Protein AF-Q8DTF2-F1 (afdb_monomer_lite)

Organism: Streptococcus mutans serotype c (strain ATCC 700610 / UA159) (NCBI:txid210007)

Radius of gyration: 11.28 Å; chains: 1; bounding box: 20×29×27 Å

Sequence (42 aa):
MTDQELEHLIVTELESKRLDFTYSKDITEFFDEAFPEYDQNY

pLDDT: mean 70.94, std 7.6, range [49.66, 80.44]

Secondary structure (DSSP, 8-state):
--HHHHHHHHHHHHHHTT--TT-HHHHHHHHHHH-TTSGGG-

Foldseek 3Di:
DDPVVVVVVVVVVCVVVVQDPVDVVSVVVVCCVVPVVVVPPD

Structure (mmCIF, N/CA/C/O backbone):
data_AF-Q8DTF2-F1
#
_entry.id   AF-Q8DTF2-F1
#
loop_
_atom_site.group_PDB
_atom_site.id
_atom_site.type_symbol
_atom_site.label_atom_id
_atom_site.label_alt_id
_atom_site.label_comp_id
_atom_site.label_asym_id
_atom_site.label_entity_id
_atom_site.label_seq_id
_atom_site.pdbx_PDB_ins_code
_atom_site.Cartn_x
_atom_site.Cartn_y
_atom_site.Cartn_z
_atom_site.occupancy
_atom_site.B_iso_or_equiv
_atom_site.auth_seq_id
_atom_site.auth_comp_id
_atom_site.auth_asym_id
_atom_site.auth_atom_id
_atom_site.pdbx_PDB_model_num
ATOM 1 N N . MET A 1 1 ? -6.311 2.564 16.426 1.00 59.66 1 MET A N 1
ATOM 2 C CA . MET A 1 1 ? -5.355 2.124 15.404 1.00 59.66 1 MET A CA 1
ATOM 3 C C . MET A 1 1 ? -4.056 2.850 15.681 1.00 59.66 1 MET A C 1
ATOM 5 O O . MET A 1 1 ? -4.103 4.064 15.857 1.00 59.66 1 MET A O 1
ATOM 9 N N . THR A 1 2 ? -2.961 2.124 15.867 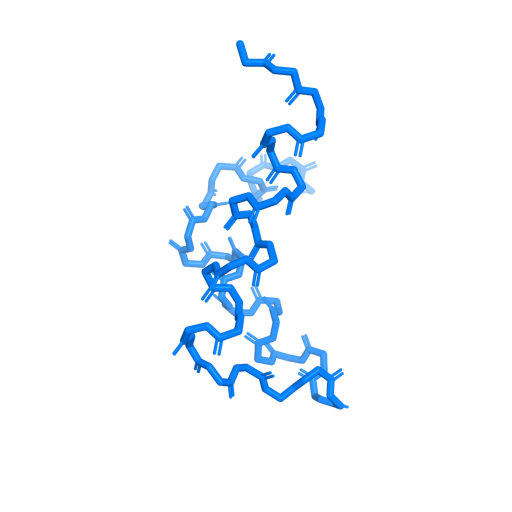1.00 80.31 2 THR A N 1
ATOM 10 C CA . THR A 1 2 ? -1.624 2.702 16.079 1.00 80.31 2 THR A CA 1
ATOM 11 C C . THR A 1 2 ? -0.874 2.801 14.752 1.00 80.31 2 THR A C 1
ATOM 13 O O . THR A 1 2 ? -1.197 2.086 13.804 1.00 80.31 2 THR A O 1
ATOM 16 N N . ASP A 1 3 ? 0.147 3.656 14.679 1.00 77.38 3 ASP A N 1
ATOM 17 C CA . ASP A 1 3 ? 0.967 3.811 13.466 1.00 77.38 3 ASP A CA 1
ATOM 18 C C . ASP A 1 3 ? 1.590 2.479 13.002 1.00 77.38 3 ASP A C 1
ATOM 20 O O . ASP A 1 3 ? 1.704 2.224 11.808 1.00 77.38 3 ASP A O 1
ATOM 24 N N . GLN A 1 4 ? 1.896 1.575 13.941 1.00 77.25 4 GLN A N 1
ATOM 25 C CA . GLN A 1 4 ? 2.402 0.230 13.642 1.00 77.25 4 GLN A CA 1
ATOM 26 C C . GLN A 1 4 ? 1.356 -0.683 12.987 1.00 77.25 4 GLN A C 1
ATOM 28 O O . GLN A 1 4 ? 1.699 -1.493 12.130 1.00 77.25 4 GLN A O 1
ATOM 33 N N . GLU A 1 5 ? 0.083 -0.573 13.374 1.00 76.38 5 GLU A N 1
ATOM 34 C CA . GLU A 1 5 ? -0.999 -1.337 12.739 1.00 76.38 5 GLU A CA 1
ATOM 35 C C . GLU A 1 5 ? -1.268 -0.834 11.315 1.00 76.38 5 GLU A C 1
ATOM 37 O O . GLU A 1 5 ? -1.573 -1.630 10.428 1.00 76.38 5 GLU A O 1
ATOM 42 N N . LEU A 1 6 ? -1.115 0.475 11.088 1.00 76.38 6 LEU A N 1
ATOM 43 C CA . LEU A 1 6 ? -1.204 1.093 9.764 1.00 76.38 6 LEU A CA 1
ATOM 44 C C . LEU A 1 6 ? -0.065 0.642 8.848 1.00 76.38 6 LEU A C 1
ATOM 46 O O . LEU A 1 6 ? -0.324 0.210 7.728 1.00 76.38 6 LEU A O 1
ATOM 50 N N . GLU A 1 7 ? 1.177 0.689 9.330 1.00 78.38 7 GLU A N 1
ATOM 51 C CA . GLU A 1 7 ? 2.342 0.223 8.573 1.00 78.38 7 GLU A CA 1
ATOM 52 C C . GLU A 1 7 ? 2.188 -1.251 8.184 1.00 78.38 7 GLU A C 1
ATOM 54 O O . GLU A 1 7 ? 2.380 -1.616 7.025 1.00 78.38 7 GLU A O 1
ATOM 59 N N . HIS A 1 8 ? 1.758 -2.096 9.124 1.00 79.75 8 HIS A N 1
ATOM 60 C CA . HIS A 1 8 ? 1.583 -3.520 8.862 1.00 79.75 8 HIS A CA 1
ATOM 61 C C . HIS A 1 8 ? 0.471 -3.802 7.844 1.00 79.75 8 HIS A C 1
ATOM 63 O O . HIS A 1 8 ? 0.633 -4.670 6.984 1.00 79.75 8 HIS A O 1
ATOM 69 N N . LEU A 1 9 ? -0.634 -3.052 7.900 1.00 79.62 9 LEU A N 1
ATOM 70 C CA . LEU A 1 9 ? -1.722 -3.149 6.927 1.00 79.62 9 LEU A CA 1
ATOM 71 C C . LEU A 1 9 ? -1.249 -2.753 5.522 1.00 79.62 9 LEU A C 1
ATOM 73 O O . LEU A 1 9 ? -1.508 -3.478 4.564 1.00 79.62 9 LEU A O 1
ATOM 77 N N . ILE A 1 10 ? -0.515 -1.643 5.411 1.00 76.19 10 ILE A N 1
ATOM 78 C 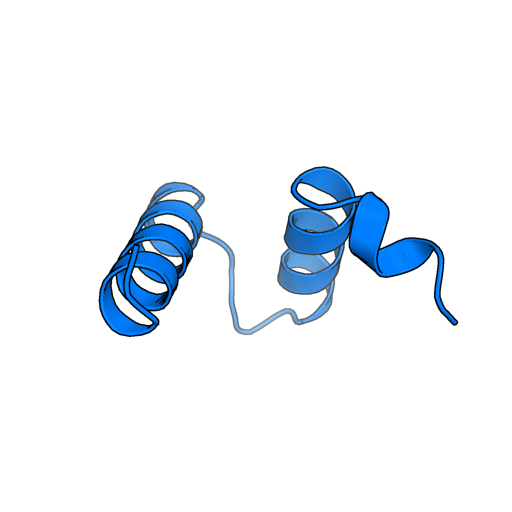CA . ILE A 1 10 ? 0.010 -1.146 4.134 1.00 76.19 10 ILE A CA 1
ATOM 79 C C . ILE A 1 10 ? 0.995 -2.154 3.540 1.00 76.19 10 ILE A C 1
ATOM 81 O O . ILE A 1 10 ? 0.842 -2.540 2.386 1.00 76.19 10 ILE A O 1
ATOM 85 N N . VAL A 1 11 ? 1.965 -2.637 4.320 1.00 78.69 11 VAL A N 1
ATOM 86 C CA . VAL A 1 11 ? 2.950 -3.620 3.837 1.00 78.69 11 VAL A CA 1
ATOM 87 C C . VAL A 1 11 ? 2.263 -4.910 3.388 1.00 78.69 11 VAL A C 1
ATOM 89 O O . VAL A 1 11 ? 2.562 -5.408 2.307 1.00 78.69 11 VAL A O 1
ATOM 92 N N . THR A 1 12 ? 1.293 -5.410 4.159 1.00 80.44 12 THR A N 1
ATOM 93 C CA . THR A 1 12 ? 0.570 -6.650 3.826 1.00 80.44 12 THR A CA 1
ATOM 94 C C . THR A 1 12 ? -0.216 -6.522 2.519 1.00 80.44 12 THR A C 1
ATOM 96 O O . THR A 1 12 ? -0.164 -7.415 1.673 1.00 80.44 12 THR A O 1
ATOM 99 N N . GLU A 1 13 ? -0.926 -5.410 2.319 1.00 74.88 13 GLU A N 1
ATOM 100 C CA . GLU A 1 13 ? -1.671 -5.157 1.080 1.00 74.88 13 GLU A CA 1
ATOM 101 C C . GLU A 1 13 ? -0.736 -4.987 -0.126 1.00 74.88 13 GLU A C 1
ATOM 103 O O . GLU A 1 13 ? -1.002 -5.529 -1.203 1.00 74.88 13 GLU A O 1
ATOM 108 N N . LEU A 1 14 ? 0.396 -4.300 0.056 1.00 72.69 14 LEU A N 1
ATOM 109 C CA . LEU A 1 14 ? 1.393 -4.115 -0.999 1.00 72.69 14 LEU A CA 1
ATOM 110 C C . LEU A 1 14 ? 2.062 -5.440 -1.409 1.00 72.69 14 LEU A C 1
ATOM 112 O O . LEU A 1 14 ? 2.227 -5.705 -2.603 1.00 72.69 14 LEU A O 1
ATOM 116 N N . GLU A 1 15 ? 2.403 -6.297 -0.441 1.00 73.38 15 GLU A N 1
ATOM 117 C CA . GLU A 1 15 ? 2.948 -7.639 -0.693 1.00 73.38 15 GLU A CA 1
ATOM 118 C C . GLU A 1 15 ? 1.920 -8.552 -1.378 1.00 73.38 15 GLU A C 1
ATOM 120 O O . GLU A 1 15 ? 2.257 -9.267 -2.327 1.00 73.38 15 GLU A O 1
ATOM 125 N N . SER A 1 16 ? 0.652 -8.487 -0.955 1.00 74.00 16 SER A N 1
ATOM 126 C CA . SER A 1 16 ? -0.464 -9.242 -1.545 1.00 74.00 16 SER A CA 1
ATOM 127 C C . SER A 1 16 ? -0.686 -8.885 -3.018 1.00 74.00 16 SER A C 1
ATOM 129 O O . SER A 1 16 ? -0.880 -9.767 -3.861 1.00 74.00 16 SER A O 1
ATOM 131 N N . LYS A 1 17 ? -0.573 -7.597 -3.364 1.00 68.50 17 LYS A N 1
ATOM 132 C CA . LYS A 1 17 ? -0.713 -7.116 -4.746 1.00 68.50 17 LYS A CA 1
ATOM 133 C C . LYS A 1 17 ? 0.522 -7.345 -5.623 1.00 68.50 17 LYS A C 1
ATOM 135 O O . LYS A 1 17 ? 0.460 -7.040 -6.812 1.00 68.50 17 LYS A O 1
ATOM 140 N N . ARG A 1 18 ? 1.609 -7.925 -5.086 1.00 66.94 18 ARG A N 1
ATOM 141 C CA . ARG A 1 18 ? 2.895 -8.140 -5.787 1.00 66.94 18 ARG A CA 1
ATOM 142 C C . ARG A 1 18 ? 3.363 -6.877 -6.517 1.00 66.94 18 ARG A C 1
ATOM 144 O O . ARG A 1 18 ? 3.831 -6.965 -7.652 1.00 66.94 18 ARG A O 1
ATOM 151 N N . LEU A 1 19 ? 3.195 -5.718 -5.883 1.00 65.88 19 LEU A N 1
ATOM 152 C CA . LEU A 1 19 ? 3.628 -4.455 -6.465 1.00 65.88 19 LEU A CA 1
ATOM 153 C C . LEU A 1 19 ? 5.147 -4.473 -6.589 1.00 65.88 19 LEU A C 1
ATOM 155 O O . LEU A 1 19 ? 5.867 -4.762 -5.631 1.00 65.88 19 LEU A O 1
ATOM 159 N N . ASP A 1 20 ? 5.632 -4.215 -7.799 1.00 64.81 20 ASP A N 1
ATOM 160 C CA . ASP A 1 20 ? 7.059 -4.135 -8.041 1.00 64.81 20 ASP A CA 1
ATOM 161 C C . ASP A 1 20 ? 7.567 -2.791 -7.514 1.00 64.81 20 ASP A C 1
ATOM 163 O O . ASP A 1 20 ? 7.458 -1.755 -8.169 1.00 64.81 20 ASP A O 1
ATOM 167 N N . PHE A 1 21 ? 8.148 -2.810 -6.313 1.00 63.50 21 PHE A N 1
ATOM 168 C CA . PHE A 1 21 ? 8.717 -1.616 -5.689 1.00 63.50 21 PHE A CA 1
ATOM 169 C C . PHE A 1 21 ? 9.869 -0.992 -6.495 1.00 63.50 21 PHE A C 1
ATOM 171 O O . PHE A 1 21 ? 10.290 0.132 -6.215 1.00 63.50 21 PHE A O 1
ATOM 178 N N . THR A 1 22 ? 10.389 -1.707 -7.495 1.00 65.62 22 THR A N 1
ATOM 179 C CA . THR A 1 22 ? 11.411 -1.206 -8.418 1.00 65.62 22 THR A CA 1
ATOM 180 C C . THR A 1 22 ? 10.839 -0.166 -9.388 1.00 65.62 22 THR A C 1
ATOM 182 O O . THR A 1 22 ? 11.581 0.692 -9.870 1.00 65.62 22 THR A O 1
ATOM 185 N N . TYR A 1 23 ? 9.526 -0.198 -9.646 1.00 62.47 23 TYR A N 1
ATOM 186 C CA . TYR A 1 23 ? 8.811 0.771 -10.472 1.00 62.47 23 TYR A CA 1
ATOM 187 C C . TYR A 1 23 ? 7.932 1.666 -9.598 1.00 62.47 23 TYR A C 1
ATOM 189 O O . TYR A 1 23 ? 6.799 1.339 -9.258 1.00 62.47 23 TYR A O 1
ATOM 197 N N . SER A 1 24 ? 8.437 2.864 -9.287 1.00 66.81 24 SER A N 1
ATOM 198 C CA . SER A 1 24 ? 7.719 3.855 -8.469 1.00 66.81 24 SER A CA 1
ATOM 199 C C . SER A 1 24 ? 6.335 4.215 -9.016 1.00 66.81 24 SER A C 1
ATOM 201 O O . SER A 1 24 ? 5.465 4.602 -8.249 1.00 66.81 24 SER A O 1
ATOM 203 N N . LYS A 1 25 ? 6.123 4.067 -10.328 1.00 70.88 25 LYS A N 1
ATOM 204 C CA . LYS A 1 25 ? 4.844 4.334 -10.986 1.00 70.88 25 LYS A CA 1
ATOM 205 C C . LYS A 1 25 ? 3.727 3.396 -10.514 1.00 70.88 25 LYS A C 1
ATOM 207 O O . LYS A 1 25 ? 2.631 3.879 -10.263 1.00 70.88 25 LYS A O 1
ATOM 212 N N . ASP A 1 26 ? 4.016 2.107 -10.35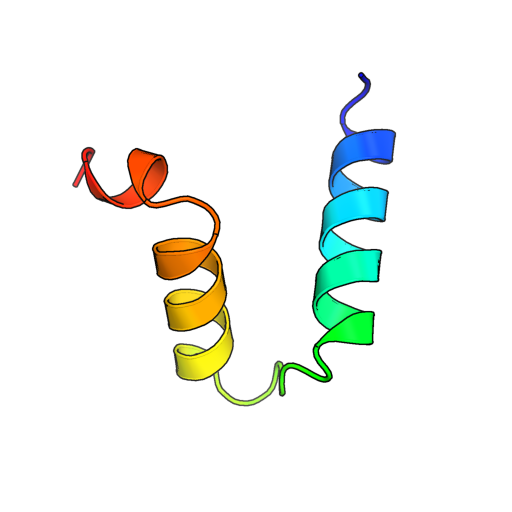2 1.00 68.94 26 ASP A N 1
ATOM 213 C CA . ASP A 1 26 ? 3.012 1.114 -9.946 1.00 68.94 26 ASP A CA 1
ATOM 214 C C . ASP A 1 26 ? 2.599 1.330 -8.483 1.00 68.94 26 ASP A C 1
ATOM 216 O O . ASP A 1 26 ? 1.443 1.145 -8.110 1.00 68.94 26 ASP A O 1
ATOM 220 N N . ILE A 1 27 ? 3.546 1.792 -7.659 1.00 74.25 27 ILE A N 1
ATOM 221 C CA . ILE A 1 27 ? 3.295 2.190 -6.274 1.00 74.25 27 ILE A CA 1
ATOM 222 C C . ILE A 1 27 ? 2.390 3.425 -6.235 1.00 74.25 27 ILE A C 1
ATOM 224 O O . ILE A 1 27 ? 1.388 3.421 -5.528 1.00 74.25 27 ILE A O 1
ATOM 228 N N . THR A 1 28 ? 2.735 4.475 -6.987 1.00 73.56 28 THR A N 1
ATOM 229 C CA . THR A 1 28 ? 1.944 5.712 -7.036 1.00 73.56 28 THR A CA 1
ATOM 230 C C . THR A 1 28 ? 0.523 5.433 -7.517 1.00 73.56 28 THR A C 1
ATOM 232 O O . THR A 1 28 ? -0.413 5.812 -6.830 1.00 73.56 28 THR A O 1
ATOM 235 N N . GLU A 1 29 ? 0.353 4.663 -8.594 1.00 77.12 29 GLU A N 1
ATOM 236 C CA . GLU A 1 29 ? -0.971 4.292 -9.110 1.00 77.12 29 GLU A CA 1
ATOM 237 C C . GLU A 1 29 ? -1.793 3.487 -8.087 1.00 77.12 29 GLU A C 1
ATOM 239 O O . GLU A 1 29 ? -2.988 3.732 -7.926 1.00 77.12 29 GLU A O 1
ATOM 244 N N . PHE A 1 30 ? -1.161 2.586 -7.324 1.00 76.81 30 PHE A N 1
ATOM 245 C CA . PHE A 1 30 ? -1.835 1.881 -6.230 1.00 76.81 30 PHE A CA 1
ATOM 246 C C . PHE A 1 30 ? -2.310 2.829 -5.125 1.00 76.81 30 PHE A C 1
ATOM 248 O O . PHE A 1 30 ? -3.435 2.678 -4.650 1.00 76.81 30 PHE A O 1
ATOM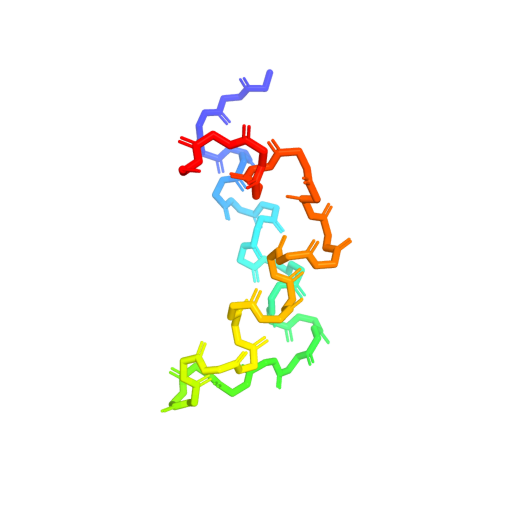 255 N N . PHE A 1 31 ? -1.472 3.772 -4.687 1.00 75.81 31 PHE A N 1
ATOM 256 C CA . PHE A 1 31 ? -1.861 4.716 -3.638 1.00 75.81 31 PHE A CA 1
ATOM 257 C C . PHE A 1 31 ? -2.903 5.723 -4.135 1.00 75.81 31 PHE A C 1
ATOM 259 O O . PHE A 1 31 ? -3.811 6.038 -3.372 1.00 75.81 31 PHE A O 1
ATOM 266 N N . ASP A 1 32 ? -2.840 6.147 -5.397 1.00 76.50 32 ASP A N 1
ATOM 267 C CA . ASP A 1 32 ? -3.844 7.021 -6.013 1.00 76.50 32 ASP A CA 1
ATOM 268 C C . ASP A 1 32 ? -5.212 6.321 -6.102 1.00 76.50 32 ASP A C 1
ATOM 270 O O . ASP A 1 32 ? -6.244 6.917 -5.791 1.00 76.50 32 ASP A O 1
ATOM 274 N N . GLU A 1 33 ? -5.242 5.034 -6.475 1.00 76.19 33 GLU A N 1
ATOM 275 C CA . GLU A 1 33 ? -6.482 4.249 -6.552 1.00 76.19 33 GLU A CA 1
ATOM 276 C C . GLU A 1 33 ? -7.025 3.876 -5.163 1.00 76.19 33 GLU A C 1
ATOM 278 O O . GLU A 1 33 ? -8.233 3.942 -4.922 1.00 76.19 33 GLU A O 1
ATOM 283 N N . ALA A 1 34 ? -6.149 3.475 -4.237 1.00 74.75 34 ALA A N 1
ATOM 284 C CA . ALA A 1 34 ? -6.542 3.043 -2.896 1.00 74.75 34 ALA A CA 1
ATOM 285 C C . ALA A 1 34 ? -6.874 4.219 -1.966 1.00 74.75 34 ALA A C 1
ATOM 287 O O . ALA A 1 34 ? -7.688 4.067 -1.053 1.00 74.75 34 ALA A O 1
ATOM 288 N N . PHE A 1 35 ? -6.264 5.38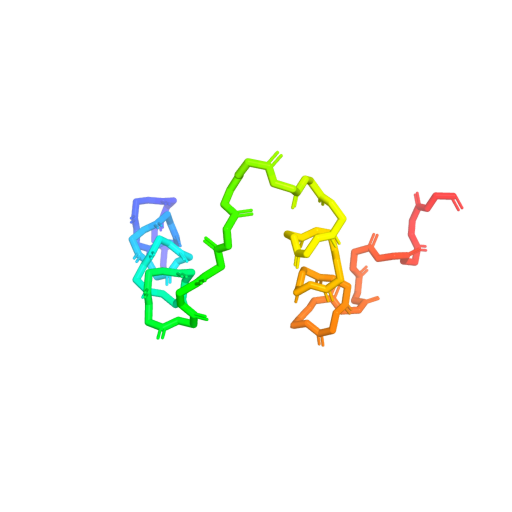3 -2.195 1.00 74.69 35 PHE A N 1
ATOM 289 C CA . PHE A 1 35 ? -6.392 6.569 -1.352 1.00 74.69 35 PHE A CA 1
ATOM 290 C C . PHE A 1 35 ? -6.532 7.853 -2.192 1.00 74.69 35 PHE A C 1
ATOM 292 O O . PHE A 1 35 ? -5.711 8.766 -2.073 1.00 74.69 35 PHE A O 1
ATOM 299 N N . PRO A 1 36 ? -7.621 7.997 -2.971 1.00 69.38 36 PRO A N 1
ATOM 300 C CA . PRO A 1 36 ? -7.847 9.167 -3.831 1.00 69.38 36 PRO A CA 1
ATOM 301 C C . PRO A 1 36 ? -7.971 10.489 -3.050 1.00 69.38 36 PRO A C 1
ATOM 303 O O . PRO A 1 36 ? -7.899 11.574 -3.620 1.00 69.38 36 PRO A O 1
ATOM 306 N N . GLU A 1 37 ? -8.161 10.417 -1.731 1.00 68.06 37 GLU A N 1
ATOM 307 C CA . GLU A 1 37 ? -8.221 11.567 -0.824 1.00 68.06 37 GLU A CA 1
ATOM 308 C C . GLU A 1 37 ? -6.854 12.256 -0.633 1.00 68.06 37 GLU A C 1
ATOM 310 O O . GLU A 1 37 ? -6.808 13.438 -0.288 1.00 68.06 37 GLU A O 1
ATOM 315 N N . TYR A 1 38 ? -5.742 11.551 -0.881 1.00 63.00 38 TYR A N 1
ATOM 316 C 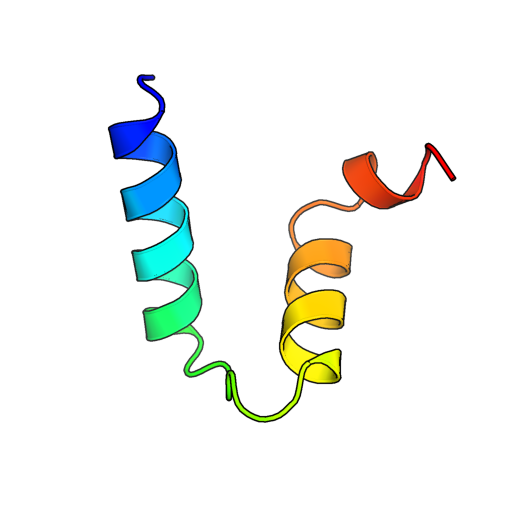CA . TYR A 1 38 ? -4.390 12.120 -0.810 1.00 63.00 38 TYR A CA 1
ATOM 317 C C . TYR A 1 38 ? -4.032 12.974 -2.035 1.00 63.00 38 TYR A C 1
ATOM 319 O O . TYR A 1 38 ? -3.220 13.890 -1.912 1.00 63.00 38 TYR A O 1
ATOM 327 N N . ASP A 1 39 ? -4.676 12.731 -3.181 1.00 61.47 39 ASP A N 1
ATOM 328 C CA . ASP A 1 39 ? -4.456 13.475 -4.431 1.00 61.47 39 ASP A CA 1
ATOM 329 C C . ASP A 1 39 ? -5.073 14.891 -4.391 1.00 61.47 39 ASP A C 1
ATOM 331 O O . ASP A 1 39 ? -4.690 15.788 -5.135 1.00 61.47 39 ASP A O 1
ATOM 335 N N . GLN A 1 40 ? -6.001 15.154 -3.462 1.00 57.44 40 GLN A N 1
ATOM 336 C CA . GLN A 1 40 ? -6.738 16.425 -3.401 1.00 57.44 40 GLN A CA 1
ATOM 337 C C . GLN A 1 40 ? -6.007 17.582 -2.690 1.00 57.44 40 GLN A C 1
ATOM 339 O O . GLN A 1 40 ? -6.617 18.628 -2.467 1.00 57.44 40 GLN A O 1
ATOM 344 N N . ASN A 1 41 ? -4.729 17.429 -2.319 1.00 51.22 41 ASN A N 1
ATOM 345 C CA . ASN A 1 41 ? -3.978 18.438 -1.549 1.00 51.22 41 ASN A CA 1
ATOM 346 C C . ASN A 1 41 ? -2.652 18.913 -2.183 1.00 51.22 41 ASN A C 1
ATOM 348 O O . ASN A 1 41 ? -1.816 19.466 -1.464 1.00 51.22 41 ASN A O 1
ATOM 352 N N . TYR A 1 42 ? -2.462 18.753 -3.498 1.00 49.66 42 TYR A N 1
ATOM 353 C CA . TYR A 1 42 ? -1.318 19.326 -4.229 1.00 49.66 42 TYR A CA 1
ATOM 354 C C . TYR A 1 42 ? -1.685 20.528 -5.108 1.00 49.66 42 TYR A C 1
ATOM 356 O O . TYR A 1 42 ? -2.727 20.483 -5.797 1.00 49.66 42 TYR A O 1
#